Protein AF-A0A7R9W276-F1 (afdb_monomer)

Nearest PDB structures (foldseek):
  8s9s-assembly1_5  TM=6.413E-01  e=1.261E-02  Homo sapiens
  7adp-assembly1_E  TM=6.042E-01  e=7.716E-02  Homo sapiens
  7ktx-assembly1_E  TM=7.350E-01  e=1.168E+00  Saccharomyces cerevisiae BY4743

Mean predicted aligned error: 13.31 Å

Foldseek 3Di:
DDPQDLLNVLQVVLVVLLVVLVVQQVVVLVVCVVVVDHPPPDDSPDGDPVSVVSNVSSVVSNVVSVVVPDDDDDDDPDDPPDDPDDPPVRDCPPPPPPDVVVVVVVVVVVVVD

Structure (mmCIF, N/CA/C/O backbone):
data_AF-A0A7R9W276-F1
#
_entry.id   AF-A0A7R9W276-F1
#
loop_
_atom_site.group_PDB
_atom_site.id
_atom_site.type_symbol
_atom_site.label_atom_id
_atom_site.label_alt_id
_atom_site.label_comp_id
_atom_site.label_asym_id
_atom_site.label_entity_id
_atom_site.label_seq_id
_atom_site.pdbx_PDB_ins_code
_atom_site.Cartn_x
_atom_site.Cartn_y
_atom_site.Cartn_z
_atom_site.occupancy
_atom_site.B_iso_or_equiv
_atom_site.auth_seq_id
_atom_site.auth_comp_id
_atom_site.auth_asym_id
_atom_site.auth_atom_id
_atom_site.pdbx_PDB_model_num
ATOM 1 N N . MET A 1 1 ? 10.462 6.559 20.754 1.00 42.59 1 MET A N 1
ATOM 2 C CA . MET A 1 1 ? 10.690 5.524 19.723 1.00 42.59 1 MET A CA 1
ATOM 3 C C . MET A 1 1 ? 9.385 5.360 18.965 1.00 42.59 1 MET A C 1
ATOM 5 O O . MET A 1 1 ? 8.376 5.119 19.612 1.00 42.59 1 MET A O 1
ATOM 9 N N . ALA A 1 2 ? 9.364 5.603 17.654 1.00 48.66 2 ALA A N 1
ATOM 10 C CA . ALA A 1 2 ? 8.144 5.458 16.863 1.00 48.66 2 ALA A CA 1
ATOM 11 C C . ALA A 1 2 ? 7.815 3.966 16.717 1.00 48.66 2 ALA A C 1
ATOM 13 O O . ALA A 1 2 ? 8.590 3.211 16.137 1.00 48.66 2 ALA A O 1
ATOM 14 N N . THR A 1 3 ? 6.690 3.524 17.271 1.00 61.41 3 THR A N 1
ATOM 15 C CA . THR A 1 3 ? 6.149 2.189 17.010 1.00 61.41 3 THR A CA 1
ATOM 16 C C . THR A 1 3 ? 5.465 2.222 15.651 1.00 61.41 3 THR A C 1
ATOM 18 O O . THR A 1 3 ? 4.343 2.713 15.530 1.00 61.41 3 THR A O 1
ATOM 21 N N . PHE A 1 4 ? 6.157 1.761 14.612 1.00 71.75 4 PHE A N 1
ATOM 22 C CA . PHE A 1 4 ? 5.567 1.639 13.284 1.00 71.75 4 PHE A CA 1
ATOM 23 C C . PHE A 1 4 ? 4.521 0.519 13.293 1.00 71.75 4 PHE A C 1
ATOM 25 O O . PHE A 1 4 ? 4.834 -0.627 13.611 1.00 71.75 4 PHE A O 1
ATOM 32 N N . SER A 1 5 ? 3.270 0.849 12.960 1.00 85.75 5 SER A N 1
ATOM 33 C CA . SER A 1 5 ? 2.244 -0.167 12.725 1.00 85.75 5 SER A CA 1
ATOM 34 C C . SER A 1 5 ? 2.575 -0.941 11.445 1.00 85.75 5 SER A C 1
ATOM 36 O O . SER A 1 5 ? 3.176 -0.396 10.516 1.00 85.75 5 SER A O 1
ATOM 38 N N . LEU A 1 6 ? 2.168 -2.211 11.370 1.00 87.81 6 LEU A N 1
ATOM 39 C CA . LEU A 1 6 ? 2.373 -3.040 10.176 1.00 87.81 6 LEU A CA 1
ATOM 40 C C . LEU A 1 6 ? 1.785 -2.379 8.915 1.00 87.81 6 LEU A C 1
ATOM 42 O O . LEU A 1 6 ? 2.422 -2.387 7.866 1.00 87.81 6 LEU A O 1
ATOM 46 N N . GLN A 1 7 ? 0.622 -1.732 9.046 1.00 91.38 7 GLN A N 1
ATOM 47 C CA . GLN A 1 7 ? 0.007 -0.908 8.001 1.00 91.38 7 GLN A CA 1
ATOM 48 C C . GLN A 1 7 ? 0.967 0.168 7.476 1.00 91.38 7 GLN A C 1
ATOM 50 O O . GLN A 1 7 ? 1.135 0.303 6.261 1.00 91.38 7 GLN A O 1
ATOM 55 N N . SER A 1 8 ? 1.603 0.924 8.375 1.00 91.25 8 SER A N 1
ATOM 56 C CA . SER A 1 8 ? 2.535 1.989 7.999 1.00 91.25 8 SER A CA 1
ATOM 57 C C . SER A 1 8 ? 3.788 1.436 7.330 1.00 91.25 8 SER A C 1
ATOM 59 O O . SER A 1 8 ? 4.276 2.041 6.379 1.00 91.25 8 SER A O 1
ATOM 61 N N . ILE A 1 9 ? 4.284 0.276 7.770 1.00 93.88 9 ILE A N 1
ATOM 62 C CA . ILE A 1 9 ? 5.448 -0.378 7.157 1.00 93.88 9 ILE A CA 1
ATOM 63 C C . ILE A 1 9 ? 5.108 -0.820 5.733 1.00 93.88 9 ILE A C 1
ATOM 65 O O . ILE A 1 9 ? 5.802 -0.430 4.797 1.00 93.88 9 ILE A O 1
ATOM 69 N N . LEU A 1 10 ? 4.016 -1.570 5.556 1.00 94.81 10 LEU A N 1
ATOM 70 C CA . LEU A 1 10 ? 3.585 -2.071 4.247 1.00 94.81 10 LEU A CA 1
ATOM 71 C C . LEU A 1 10 ? 3.319 -0.930 3.262 1.00 94.81 10 LEU A C 1
ATOM 73 O O . LEU A 1 10 ? 3.785 -0.977 2.125 1.00 94.81 10 LEU A O 1
ATOM 77 N N . SER A 1 11 ? 2.641 0.125 3.720 1.00 94.81 11 SER A N 1
ATOM 78 C CA . SER A 1 11 ? 2.353 1.297 2.887 1.00 94.81 11 SER A CA 1
ATOM 79 C C . SER A 1 11 ? 3.627 2.055 2.508 1.00 94.81 11 SER A C 1
ATOM 81 O O . SER A 1 11 ? 3.780 2.454 1.358 1.00 94.81 11 SER A O 1
ATOM 83 N N . THR A 1 12 ? 4.566 2.228 3.446 1.00 95.75 12 THR A N 1
ATOM 84 C CA . THR A 1 12 ? 5.837 2.920 3.171 1.00 95.75 12 THR A CA 1
ATOM 85 C C . THR A 1 12 ? 6.701 2.128 2.195 1.00 95.75 12 THR A C 1
ATOM 87 O O . THR A 1 12 ? 7.203 2.692 1.228 1.00 95.75 12 THR A O 1
ATOM 90 N N . VAL A 1 13 ? 6.849 0.819 2.410 1.00 96.62 13 VAL A N 1
ATOM 91 C CA . VAL A 1 13 ? 7.636 -0.050 1.522 1.00 96.62 13 VAL A CA 1
ATOM 92 C C . VAL A 1 13 ? 7.011 -0.112 0.128 1.00 96.62 13 VAL A C 1
ATOM 94 O O . VAL A 1 13 ? 7.728 0.030 -0.861 1.00 96.62 13 VAL A O 1
ATOM 97 N N . GLY A 1 14 ? 5.685 -0.251 0.036 1.00 97.12 14 GLY A N 1
ATOM 98 C CA . GLY A 1 14 ? 4.974 -0.214 -1.242 1.00 97.12 14 GLY A CA 1
ATOM 99 C C . GLY A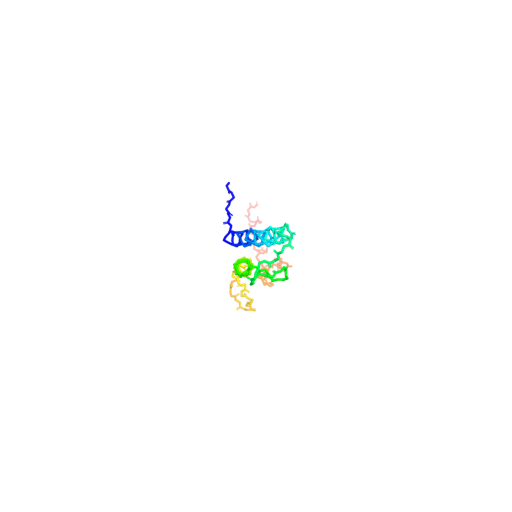 1 14 ? 5.180 1.109 -1.987 1.00 97.12 14 GLY A C 1
ATOM 100 O O . GLY A 1 14 ? 5.505 1.102 -3.172 1.00 97.12 14 GLY A O 1
ATOM 101 N N . ALA A 1 15 ? 5.088 2.246 -1.290 1.00 97.12 15 ALA A N 1
ATOM 102 C CA . ALA A 1 15 ? 5.319 3.563 -1.885 1.00 97.12 15 ALA A CA 1
ATOM 103 C C . ALA A 1 15 ? 6.764 3.741 -2.381 1.00 97.12 15 ALA A C 1
ATOM 105 O O . ALA A 1 15 ? 6.980 4.276 -3.470 1.00 97.12 15 ALA A O 1
ATOM 106 N N . LEU A 1 16 ? 7.752 3.261 -1.616 1.00 98.00 16 LEU A N 1
ATOM 107 C CA . LEU A 1 16 ? 9.158 3.282 -2.026 1.00 98.00 16 LEU A CA 1
ATOM 108 C C . LEU A 1 16 ? 9.399 2.424 -3.276 1.00 98.00 16 LEU A C 1
ATOM 110 O O . LEU A 1 16 ? 10.084 2.884 -4.185 1.00 98.00 16 LEU A O 1
ATOM 114 N N . LEU A 1 17 ? 8.794 1.236 -3.364 1.00 97.19 17 LEU A N 1
ATOM 115 C CA . LEU A 1 17 ? 8.859 0.378 -4.557 1.00 97.19 17 LEU A CA 1
ATOM 116 C C . LEU A 1 17 ? 8.238 1.044 -5.792 1.00 97.19 17 LEU A C 1
ATOM 118 O O . LEU A 1 17 ? 8.800 0.998 -6.886 1.00 97.19 17 LEU A O 1
ATOM 122 N N . VAL A 1 18 ? 7.097 1.719 -5.635 1.00 97.56 18 VAL A N 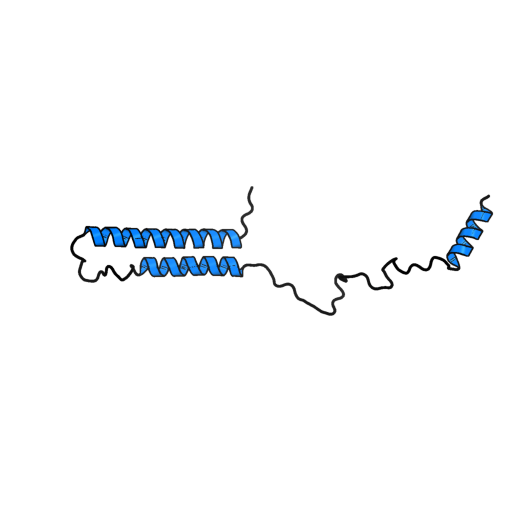1
ATOM 123 C CA . VAL A 1 18 ? 6.466 2.455 -6.744 1.00 97.56 18 VAL A CA 1
ATOM 124 C C . VAL A 1 18 ? 7.340 3.632 -7.198 1.00 97.56 18 VAL A C 1
ATOM 126 O O . VAL A 1 18 ? 7.490 3.872 -8.398 1.00 97.56 18 VAL A O 1
ATOM 129 N N . MET A 1 19 ? 7.977 4.351 -6.270 1.00 97.88 19 MET A N 1
ATOM 130 C CA . MET A 1 19 ? 8.932 5.401 -6.640 1.00 97.88 19 MET A CA 1
ATOM 131 C C . MET A 1 19 ? 10.170 4.831 -7.336 1.00 97.88 19 MET A C 1
ATOM 133 O O . MET A 1 19 ? 10.604 5.381 -8.350 1.00 97.88 19 MET A O 1
ATOM 137 N N . HIS A 1 20 ? 10.706 3.719 -6.8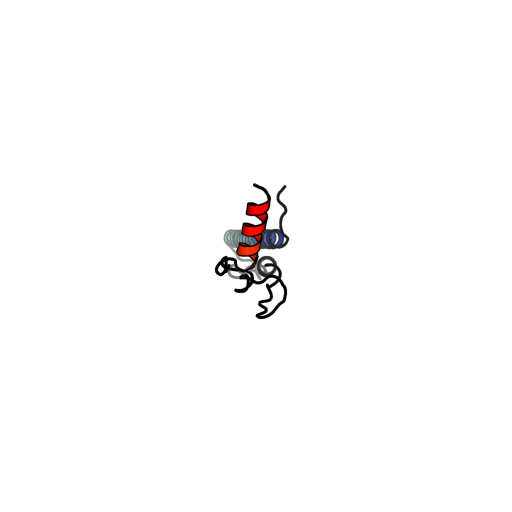34 1.00 97.38 20 HIS A N 1
ATOM 138 C CA . HIS A 1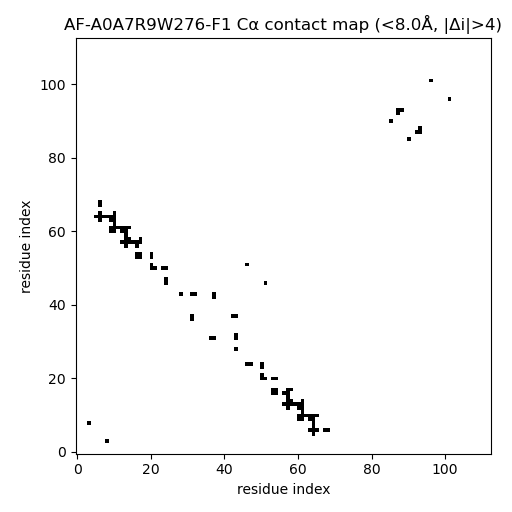 20 ? 11.861 3.051 -7.424 1.00 97.38 20 HIS A CA 1
ATOM 139 C C . HIS A 1 20 ? 11.569 2.578 -8.852 1.00 97.38 20 HIS A C 1
ATOM 141 O O . HIS A 1 20 ? 12.295 2.936 -9.776 1.00 97.38 20 HIS A O 1
ATOM 147 N N . SER A 1 21 ? 10.450 1.892 -9.069 1.00 96.81 21 SER A N 1
ATOM 148 C CA . SER A 1 21 ? 10.034 1.449 -10.406 1.00 96.81 21 SER A CA 1
ATOM 149 C C . SER A 1 21 ? 9.800 2.615 -11.375 1.00 96.81 21 SER A C 1
ATOM 151 O O . SER A 1 21 ? 10.181 2.540 -12.546 1.00 96.81 21 SER A O 1
ATOM 153 N N . THR A 1 22 ? 9.260 3.740 -10.892 1.00 95.88 22 THR A N 1
ATOM 154 C CA . THR A 1 22 ? 9.120 4.968 -11.694 1.00 95.88 22 THR A CA 1
ATOM 155 C C . THR A 1 22 ? 10.485 5.508 -12.121 1.00 95.88 22 THR A C 1
ATOM 157 O O . THR A 1 22 ? 10.687 5.819 -13.299 1.00 95.88 22 THR A O 1
ATOM 160 N N . TYR A 1 23 ? 11.439 5.580 -11.190 1.00 96.75 23 TYR A N 1
ATOM 161 C CA . TYR A 1 23 ? 12.808 5.992 -11.489 1.00 96.75 23 TYR A CA 1
ATOM 162 C C . TYR A 1 23 ? 13.476 5.042 -12.491 1.00 96.75 23 TYR A C 1
ATOM 164 O O . TYR A 1 23 ? 13.993 5.505 -13.508 1.00 96.75 23 TYR A O 1
ATOM 172 N N . SER A 1 24 ? 13.393 3.728 -12.273 1.00 95.50 24 SER A N 1
ATOM 173 C CA . SER A 1 24 ? 13.940 2.702 -13.170 1.00 95.50 24 SER A CA 1
ATOM 174 C C . SER A 1 24 ? 13.358 2.803 -14.580 1.00 95.50 24 SER A C 1
ATOM 176 O O . SER A 1 24 ? 14.096 2.729 -15.565 1.00 95.50 24 SER A O 1
ATOM 178 N N . CYS A 1 25 ? 12.051 3.056 -14.702 1.00 93.44 25 CYS A N 1
ATOM 179 C CA . CYS A 1 25 ? 11.395 3.253 -15.993 1.00 93.44 25 CYS A CA 1
ATOM 180 C C . CYS A 1 25 ? 11.915 4.498 -16.726 1.00 93.44 25 CYS A C 1
ATOM 182 O O . CYS A 1 25 ? 12.169 4.452 -17.934 1.00 93.44 25 CYS A O 1
ATOM 184 N N . LEU A 1 26 ? 12.070 5.617 -16.011 1.00 93.81 26 LEU A N 1
ATOM 185 C CA . LEU A 1 26 ? 12.598 6.859 -16.578 1.00 93.81 26 LEU A CA 1
ATOM 186 C C . LEU A 1 26 ? 14.072 6.715 -16.964 1.00 93.81 26 LEU A C 1
ATOM 188 O O . LEU A 1 26 ? 14.465 7.161 -18.042 1.00 93.81 26 LEU A O 1
ATOM 192 N N . HIS A 1 27 ? 14.867 6.048 -16.128 1.00 94.06 27 HIS A N 1
ATOM 193 C CA . HIS A 1 27 ? 16.275 5.789 -16.391 1.00 94.06 27 HIS A CA 1
ATOM 194 C C . HIS A 1 27 ? 16.460 4.898 -17.625 1.00 94.06 27 HIS A C 1
ATOM 196 O O . HIS A 1 27 ? 17.175 5.281 -18.552 1.00 94.06 27 HIS A O 1
ATOM 202 N N . TYR A 1 28 ? 15.729 3.784 -17.710 1.00 91.25 28 TYR A N 1
ATOM 203 C CA . TYR A 1 28 ? 15.716 2.920 -18.891 1.00 91.25 28 TYR A CA 1
ATOM 204 C C . TYR A 1 28 ? 15.347 3.694 -20.164 1.00 91.25 28 TYR A C 1
ATOM 206 O O . TYR A 1 28 ? 16.043 3.610 -21.178 1.00 91.25 28 TYR A O 1
ATOM 214 N N . ARG A 1 29 ? 14.296 4.522 -20.102 1.00 90.50 29 ARG A N 1
ATOM 215 C CA . ARG A 1 29 ? 13.895 5.364 -21.234 1.00 90.50 29 ARG A CA 1
ATOM 216 C C . ARG A 1 29 ? 14.983 6.371 -21.617 1.00 90.50 29 ARG A C 1
ATOM 218 O O . ARG A 1 29 ? 15.202 6.585 -22.805 1.00 90.50 29 ARG A O 1
ATOM 225 N N . SER A 1 30 ? 15.665 6.974 -20.643 1.00 91.25 30 SER A N 1
ATOM 226 C CA . SER A 1 30 ? 16.753 7.927 -20.901 1.00 91.25 30 SER A CA 1
ATOM 227 C C . SER A 1 30 ? 17.932 7.280 -21.636 1.00 91.25 30 SER A C 1
ATOM 229 O O . SER A 1 30 ? 18.468 7.878 -22.569 1.00 91.25 30 SER A O 1
ATOM 231 N N . ILE A 1 31 ? 18.274 6.033 -21.290 1.00 90.62 31 ILE A N 1
ATOM 232 C CA . ILE A 1 31 ? 19.319 5.256 -21.969 1.00 90.62 31 ILE A CA 1
ATOM 233 C C . ILE A 1 31 ? 18.901 4.954 -23.409 1.00 90.62 31 ILE A C 1
ATOM 235 O O . ILE A 1 31 ? 19.674 5.214 -24.327 1.00 90.62 31 ILE A O 1
ATOM 239 N N . LEU A 1 32 ? 17.669 4.476 -23.627 1.00 89.19 32 LEU A N 1
ATOM 240 C CA . LEU A 1 32 ? 17.168 4.183 -24.975 1.00 89.19 32 LEU A CA 1
ATOM 241 C C . LEU A 1 32 ? 17.135 5.418 -25.881 1.00 89.19 32 LEU A C 1
ATOM 243 O O . LEU A 1 32 ? 17.456 5.316 -27.060 1.00 89.19 32 LEU A O 1
ATOM 247 N N . LEU A 1 33 ? 16.751 6.578 -25.343 1.00 87.62 33 LEU A N 1
ATOM 248 C CA . LEU A 1 33 ? 16.758 7.833 -26.099 1.00 87.62 33 LEU A CA 1
ATOM 249 C C . LEU A 1 33 ? 18.181 8.298 -26.431 1.00 87.62 33 LEU A C 1
ATOM 251 O O . LEU A 1 33 ? 18.396 8.897 -27.480 1.00 87.62 33 LEU A O 1
ATOM 255 N N . SER A 1 34 ? 19.145 8.012 -25.554 1.00 88.00 34 SER A N 1
ATOM 256 C CA . SER A 1 34 ? 20.552 8.384 -25.747 1.00 88.00 34 SER A CA 1
ATOM 257 C C . SER A 1 34 ? 21.294 7.444 -26.707 1.00 88.00 34 SER A C 1
ATOM 259 O O . SER A 1 34 ? 22.305 7.836 -27.280 1.00 88.00 34 SER A O 1
ATOM 261 N N . ALA A 1 35 ? 20.806 6.214 -26.893 1.00 85.62 35 ALA A N 1
ATOM 262 C CA . ALA A 1 35 ? 21.449 5.191 -27.718 1.00 85.62 35 ALA A CA 1
ATOM 263 C C . ALA A 1 35 ? 21.340 5.438 -29.238 1.00 85.62 35 ALA A C 1
ATOM 265 O O . ALA A 1 35 ? 22.059 4.799 -30.002 1.00 85.62 35 ALA A O 1
ATOM 266 N N . GLY A 1 36 ? 20.485 6.364 -29.690 1.00 74.25 36 GLY A N 1
ATOM 267 C CA . GLY A 1 36 ? 20.313 6.726 -31.106 1.00 74.25 36 GLY A CA 1
ATOM 268 C C . GLY A 1 36 ? 19.539 5.686 -31.926 1.00 74.25 36 GLY A C 1
ATOM 269 O O . GLY A 1 36 ? 18.534 6.037 -32.539 1.00 74.25 36 GLY A O 1
ATOM 270 N N . ASP A 1 37 ? 19.947 4.417 -31.861 1.00 76.88 37 ASP A N 1
ATOM 271 C CA . ASP A 1 37 ? 19.243 3.264 -32.427 1.00 76.88 37 ASP A CA 1
ATOM 272 C C . ASP A 1 37 ? 18.687 2.368 -31.316 1.00 76.88 37 ASP A C 1
ATOM 274 O O . ASP A 1 37 ? 19.369 2.027 -30.346 1.00 76.88 37 ASP A O 1
ATOM 278 N N . VAL A 1 38 ? 17.423 1.962 -31.460 1.00 77.06 38 VAL A N 1
ATOM 279 C CA . VAL A 1 38 ? 16.776 1.049 -30.512 1.00 77.06 38 VAL A CA 1
ATOM 280 C C . VAL A 1 38 ? 17.217 -0.382 -30.841 1.00 77.06 38 VAL A C 1
ATOM 282 O O . VAL A 1 38 ? 16.965 -0.841 -31.958 1.00 77.06 38 VAL A O 1
ATOM 285 N N . PRO A 1 39 ? 17.848 -1.116 -29.904 1.00 75.50 39 PRO A N 1
ATOM 286 C CA . PRO A 1 39 ? 18.302 -2.470 -30.182 1.00 75.50 39 PRO A CA 1
ATOM 287 C C . PRO A 1 39 ? 17.124 -3.399 -30.531 1.00 75.50 39 PRO A C 1
ATOM 289 O O . PRO A 1 39 ? 16.023 -3.235 -29.991 1.00 75.50 39 PRO A O 1
ATOM 292 N N . PRO A 1 40 ? 17.333 -4.401 -31.407 1.00 71.62 40 PRO A N 1
ATOM 293 C CA . PRO A 1 40 ? 16.278 -5.322 -31.816 1.00 71.62 40 PRO A CA 1
ATOM 294 C C . PRO A 1 40 ? 15.692 -6.045 -30.597 1.00 71.62 40 PRO A C 1
ATOM 296 O O . PRO A 1 40 ? 16.415 -6.652 -29.811 1.00 71.62 40 PRO A O 1
ATOM 299 N N . GLY A 1 41 ? 14.370 -5.957 -30.434 1.00 74.25 41 GLY A N 1
ATOM 300 C CA . GLY A 1 41 ? 13.639 -6.531 -29.296 1.00 74.25 41 GLY A CA 1
ATOM 301 C C . GLY A 1 41 ? 13.326 -5.546 -28.164 1.00 74.25 41 GLY A C 1
ATOM 302 O O . GLY A 1 41 ? 12.472 -5.847 -27.331 1.00 74.25 41 GLY A O 1
ATOM 303 N N . PHE A 1 42 ? 13.925 -4.353 -28.163 1.00 76.75 42 PHE A N 1
ATOM 304 C CA . PHE A 1 42 ? 13.589 -3.286 -27.222 1.00 76.75 42 PHE A CA 1
ATOM 305 C C . PHE A 1 42 ? 12.632 -2.281 -27.868 1.00 76.75 42 PHE A C 1
ATOM 307 O O . PHE A 1 42 ? 12.617 -2.080 -29.080 1.00 76.75 42 PHE A O 1
ATOM 314 N N . SER A 1 43 ? 11.777 -1.660 -27.057 1.00 77.50 43 SER A N 1
ATOM 315 C CA . SER A 1 43 ? 10.809 -0.666 -27.521 1.00 77.50 43 SER A CA 1
ATOM 316 C C .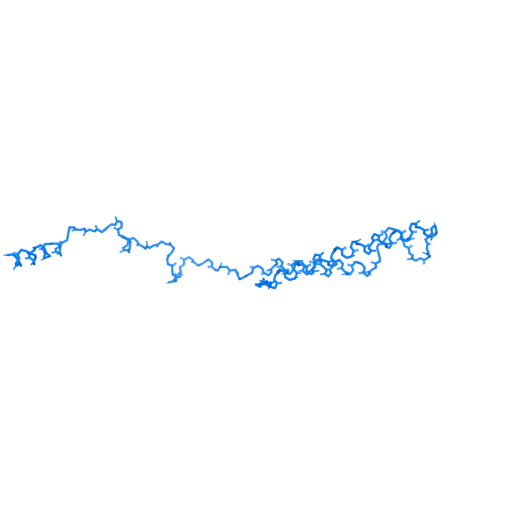 SER A 1 43 ? 10.810 0.520 -26.572 1.00 77.50 43 SER A C 1
ATOM 318 O O . SER A 1 43 ? 10.740 0.351 -25.359 1.00 77.50 43 SER A O 1
ATOM 320 N N . THR A 1 44 ? 10.841 1.728 -27.130 1.00 76.62 44 THR A N 1
ATOM 321 C CA . THR A 1 44 ? 10.731 2.985 -26.374 1.00 76.62 44 THR A CA 1
ATOM 322 C C . THR A 1 44 ? 9.346 3.181 -25.757 1.00 76.62 44 THR A C 1
ATOM 324 O O . THR A 1 44 ? 9.194 3.954 -24.813 1.00 76.62 44 THR A O 1
ATOM 327 N N . THR A 1 45 ? 8.334 2.484 -26.277 1.00 80.69 45 THR A N 1
ATOM 328 C CA . THR A 1 45 ? 6.942 2.564 -25.817 1.00 80.69 45 THR A CA 1
ATOM 329 C C . THR A 1 45 ? 6.622 1.531 -24.737 1.00 80.69 45 THR A C 1
ATOM 331 O O . THR A 1 45 ? 5.670 1.722 -23.985 1.00 80.69 45 THR A O 1
ATOM 334 N N . LYS A 1 46 ? 7.389 0.436 -24.645 1.00 86.38 46 LYS A N 1
ATOM 335 C CA . LYS A 1 46 ? 7.123 -0.653 -23.697 1.00 86.38 46 LYS A CA 1
ATOM 336 C C . LYS A 1 46 ? 8.133 -0.623 -22.546 1.00 86.38 46 LYS A C 1
ATOM 338 O O . LYS A 1 46 ? 9.334 -0.697 -22.812 1.00 86.38 46 LYS A O 1
ATOM 343 N N . PRO A 1 47 ? 7.681 -0.539 -21.282 1.00 88.88 47 PRO A N 1
ATOM 344 C CA . PRO A 1 47 ? 8.583 -0.652 -20.146 1.00 88.88 47 PRO A CA 1
ATOM 345 C C . PRO A 1 47 ? 9.154 -2.080 -20.043 1.00 88.88 47 PRO A C 1
ATOM 347 O O . PRO A 1 47 ? 8.518 -3.028 -20.518 1.00 88.88 47 PRO A O 1
ATOM 350 N N . PRO A 1 48 ? 10.327 -2.257 -19.410 1.00 91.00 48 PRO A N 1
ATOM 351 C CA . PRO A 1 48 ? 10.862 -3.577 -19.093 1.00 91.00 48 PRO A CA 1
ATOM 352 C C . PRO A 1 48 ? 9.872 -4.378 -18.241 1.00 91.00 48 PRO A C 1
ATOM 354 O O . PRO A 1 48 ? 9.207 -3.818 -17.368 1.00 91.00 48 PRO A O 1
ATOM 357 N N . SER A 1 49 ? 9.796 -5.694 -18.454 1.00 91.75 49 SER A N 1
ATOM 358 C CA . SER A 1 49 ? 8.889 -6.570 -17.696 1.00 91.75 49 SER A CA 1
ATOM 359 C C . SER A 1 49 ? 9.157 -6.543 -16.191 1.00 91.75 49 SER A C 1
ATOM 361 O O . SER A 1 49 ? 8.222 -6.650 -15.406 1.00 91.75 49 SER A O 1
ATOM 363 N N . ASP A 1 50 ? 10.415 -6.355 -15.796 1.00 94.12 50 ASP A N 1
ATOM 364 C CA . ASP A 1 50 ? 10.829 -6.252 -14.396 1.00 94.12 50 ASP A CA 1
ATOM 365 C C . ASP A 1 50 ? 10.169 -5.059 -13.685 1.00 94.12 50 ASP A C 1
ATOM 367 O O . ASP A 1 50 ? 9.525 -5.221 -12.654 1.00 94.12 50 ASP A O 1
ATOM 371 N N . VAL A 1 51 ? 10.183 -3.881 -14.322 1.00 95.62 51 VAL A N 1
ATOM 372 C CA . VAL A 1 51 ? 9.514 -2.669 -13.817 1.00 95.62 51 VAL A CA 1
ATOM 373 C C . VAL A 1 51 ? 8.008 -2.894 -13.664 1.00 95.62 51 VAL A C 1
ATOM 375 O O . VAL A 1 51 ? 7.408 -2.438 -12.694 1.00 95.62 51 VAL A O 1
ATOM 378 N N . VAL A 1 52 ? 7.381 -3.612 -14.601 1.00 95.88 52 VAL A N 1
ATOM 379 C CA . VAL A 1 52 ? 5.945 -3.929 -14.521 1.00 95.88 52 VAL A CA 1
ATOM 380 C C . VAL A 1 52 ? 5.647 -4.802 -13.300 1.00 95.88 52 VAL A C 1
ATOM 382 O O . VAL A 1 52 ? 4.691 -4.529 -12.574 1.00 95.88 52 VAL A O 1
ATOM 385 N N . ILE A 1 53 ? 6.468 -5.824 -13.048 1.00 96.88 53 ILE A N 1
ATOM 386 C CA . ILE A 1 53 ? 6.333 -6.693 -11.871 1.00 96.88 53 ILE A CA 1
ATOM 387 C C . ILE A 1 53 ? 6.546 -5.880 -10.590 1.00 96.88 53 ILE A C 1
ATOM 389 O O . ILE A 1 53 ? 5.756 -5.995 -9.654 1.00 96.88 53 ILE A O 1
ATOM 393 N N . GLU A 1 54 ? 7.556 -5.013 -10.563 1.00 96.44 54 GLU A N 1
ATOM 394 C CA . GLU A 1 54 ? 7.870 -4.168 -9.412 1.00 96.44 54 GLU A CA 1
ATOM 395 C C . GLU A 1 54 ? 6.719 -3.213 -9.054 1.00 96.44 54 GLU A C 1
ATOM 397 O O . GLU A 1 54 ? 6.336 -3.116 -7.886 1.00 96.44 54 GLU A O 1
ATOM 402 N N . VAL A 1 55 ? 6.098 -2.573 -10.054 1.00 97.31 55 VAL A N 1
ATOM 403 C CA . VAL A 1 55 ? 4.903 -1.730 -9.859 1.00 97.31 55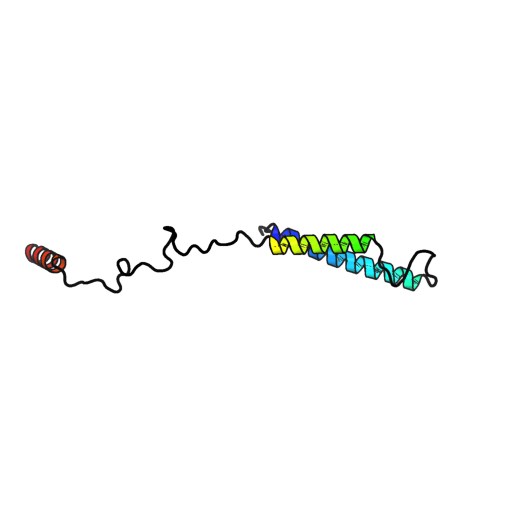 VAL A CA 1
ATOM 404 C C . VAL A 1 55 ? 3.742 -2.544 -9.293 1.00 97.31 55 VAL A C 1
ATOM 406 O O . VAL A 1 55 ? 3.073 -2.081 -8.369 1.00 97.31 55 VAL A O 1
ATOM 409 N N . LEU A 1 56 ? 3.491 -3.749 -9.815 1.00 97.88 56 LEU A N 1
ATOM 410 C CA . LEU A 1 56 ? 2.405 -4.610 -9.334 1.00 97.88 56 LEU A CA 1
ATOM 411 C C . LEU A 1 56 ? 2.621 -5.034 -7.878 1.00 97.88 56 LEU A C 1
ATOM 413 O O . LEU A 1 56 ? 1.683 -4.985 -7.080 1.00 97.88 56 LEU A O 1
ATOM 417 N N . VAL A 1 57 ? 3.853 -5.399 -7.517 1.00 97.94 57 VAL A N 1
ATOM 418 C CA . VAL A 1 57 ? 4.221 -5.738 -6.136 1.00 97.94 57 VAL A CA 1
ATOM 419 C C . VAL A 1 57 ? 4.084 -4.515 -5.227 1.00 97.94 57 VAL A C 1
ATOM 421 O O . VAL A 1 57 ? 3.456 -4.609 -4.171 1.00 97.94 57 VAL A O 1
ATOM 424 N N . GLY A 1 58 ? 4.596 -3.353 -5.643 1.00 97.62 58 GLY A N 1
ATOM 425 C CA . GLY A 1 58 ? 4.470 -2.102 -4.892 1.00 97.62 58 GLY A CA 1
ATOM 426 C C . GLY A 1 58 ? 3.010 -1.693 -4.668 1.00 97.62 58 GLY A C 1
ATOM 427 O O . GLY A 1 58 ? 2.618 -1.367 -3.546 1.00 97.62 58 GLY A O 1
ATOM 428 N N . PHE A 1 59 ? 2.176 -1.792 -5.707 1.00 97.44 59 PHE A N 1
ATOM 429 C CA . PHE A 1 59 ? 0.737 -1.546 -5.621 1.00 97.44 59 PHE A CA 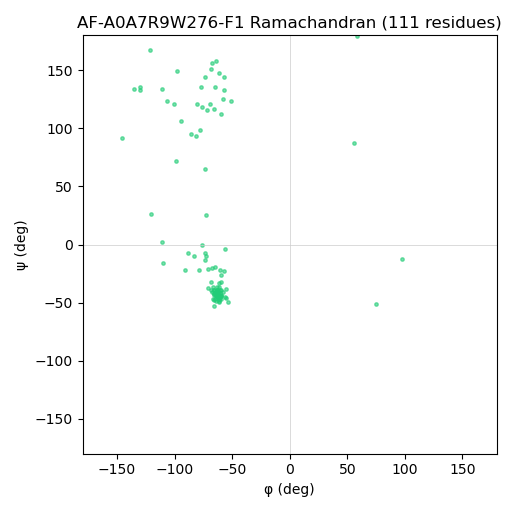1
ATOM 430 C C . PHE A 1 59 ? 0.045 -2.517 -4.659 1.00 97.44 59 PHE A C 1
ATOM 432 O O . PHE A 1 59 ? -0.724 -2.079 -3.802 1.00 97.44 59 PHE A O 1
ATOM 439 N N . ALA A 1 60 ? 0.333 -3.817 -4.760 1.00 97.94 60 ALA A N 1
ATOM 440 C CA . ALA A 1 60 ? -0.251 -4.824 -3.880 1.00 97.94 60 ALA A CA 1
ATOM 441 C C . ALA A 1 60 ? 0.106 -4.565 -2.409 1.00 97.94 60 ALA A C 1
ATOM 443 O O . ALA A 1 60 ? -0.769 -4.639 -1.548 1.00 97.94 60 ALA A O 1
ATOM 444 N N . LEU A 1 61 ? 1.355 -4.191 -2.113 1.00 96.75 61 LEU A N 1
ATOM 445 C CA . LEU A 1 61 ? 1.781 -3.835 -0.756 1.00 96.75 61 LEU A CA 1
ATOM 446 C C . LEU A 1 61 ? 1.040 -2.607 -0.218 1.00 96.75 61 LEU A C 1
ATOM 448 O O . LEU A 1 61 ? 0.561 -2.637 0.917 1.00 96.75 61 LEU A O 1
ATOM 452 N N . CYS A 1 62 ? 0.888 -1.560 -1.034 1.00 96.44 62 CYS A N 1
ATOM 453 C CA . CYS A 1 62 ? 0.086 -0.391 -0.675 1.00 96.44 62 CYS A CA 1
ATOM 454 C C . CYS A 1 62 ? -1.372 -0.776 -0.400 1.00 96.44 62 CYS A C 1
ATOM 456 O O . CYS A 1 62 ? -1.930 -0.374 0.620 1.00 96.44 62 CYS A O 1
ATOM 458 N N . LEU A 1 63 ? -1.976 -1.586 -1.272 1.00 95.88 63 LEU A N 1
ATOM 459 C CA . LEU A 1 63 ? -3.359 -2.032 -1.128 1.00 95.88 63 LEU A CA 1
ATOM 460 C C . LEU A 1 63 ? -3.555 -2.847 0.156 1.00 95.88 63 LEU A C 1
ATOM 462 O O . LEU A 1 63 ? -4.473 -2.564 0.921 1.00 95.88 63 LEU A O 1
ATOM 466 N N . ILE A 1 64 ? -2.674 -3.812 0.430 1.00 95.38 64 ILE A N 1
ATOM 467 C CA . ILE A 1 64 ? -2.718 -4.622 1.656 1.00 95.38 64 ILE A CA 1
ATOM 468 C C . ILE A 1 64 ? -2.525 -3.733 2.887 1.00 95.38 64 ILE A C 1
ATOM 470 O O . ILE A 1 64 ? -3.254 -3.882 3.865 1.00 95.38 64 ILE A O 1
ATOM 474 N N . GLY A 1 65 ? -1.590 -2.780 2.832 1.00 93.12 65 GLY A N 1
ATOM 475 C CA . GLY A 1 65 ? -1.384 -1.801 3.897 1.00 93.12 65 GLY A CA 1
ATOM 476 C C . GLY A 1 65 ? -2.661 -1.020 4.216 1.00 93.12 65 GLY A C 1
ATOM 477 O O . GLY A 1 65 ? -3.025 -0.902 5.383 1.00 93.12 65 GLY A O 1
ATOM 478 N N . GLN A 1 66 ? -3.384 -0.551 3.197 1.00 91.81 66 GLN A N 1
ATOM 479 C CA . GLN A 1 66 ? -4.656 0.158 3.384 1.00 91.81 66 GLN A CA 1
ATOM 480 C C . GLN A 1 66 ? -5.794 -0.759 3.852 1.00 91.81 66 GLN A C 1
ATOM 482 O O . GLN A 1 66 ? -6.597 -0.356 4.689 1.00 91.81 66 GLN A O 1
ATOM 487 N N . LEU A 1 67 ? -5.861 -1.998 3.363 1.00 90.75 67 LEU A N 1
ATOM 488 C CA . LEU A 1 67 ? -6.873 -2.971 3.790 1.00 90.75 67 LEU A CA 1
ATOM 489 C C . LEU A 1 67 ? -6.645 -3.483 5.217 1.00 90.75 67 LEU A C 1
ATOM 491 O O . LEU A 1 67 ? -7.595 -3.913 5.865 1.00 90.75 67 LEU A O 1
ATOM 495 N N . ALA A 1 68 ? -5.427 -3.378 5.747 1.00 87.31 68 ALA A N 1
ATOM 496 C CA . ALA A 1 68 ? -5.099 -3.704 7.134 1.00 87.31 68 ALA A CA 1
ATOM 497 C C . ALA A 1 68 ? -5.637 -2.675 8.159 1.00 87.31 68 ALA A C 1
ATOM 499 O O . ALA A 1 68 ? -5.090 -2.552 9.258 1.00 87.31 68 ALA A O 1
ATOM 500 N N . CYS A 1 69 ? -6.712 -1.949 7.828 1.00 77.88 69 CYS A N 1
ATOM 501 C CA . CYS A 1 69 ? -7.401 -0.995 8.698 1.00 77.88 69 CYS A CA 1
ATOM 502 C C . CYS A 1 69 ? -8.233 -1.705 9.780 1.00 77.88 69 CYS A C 1
ATOM 504 O O . CYS A 1 69 ? -9.451 -1.583 9.819 1.00 77.88 69 CYS A O 1
ATOM 506 N N . GLY A 1 70 ? -7.559 -2.419 10.683 1.00 79.44 70 GLY A N 1
ATOM 507 C CA . GLY A 1 70 ? -8.137 -2.944 11.920 1.00 79.44 70 GLY A CA 1
ATOM 508 C C . GLY A 1 70 ? -9.346 -3.884 11.756 1.00 79.44 70 GLY A C 1
ATOM 509 O O . GLY A 1 70 ? -9.774 -4.213 10.652 1.00 79.44 70 GLY A O 1
ATOM 510 N N . PRO A 1 71 ? -9.891 -4.384 12.874 1.00 84.12 71 PRO A N 1
ATOM 511 C CA . PRO A 1 71 ? -11.112 -5.175 12.845 1.00 84.12 71 PRO A CA 1
ATOM 512 C C . PRO A 1 71 ? -12.331 -4.283 12.581 1.00 84.12 71 PRO A C 1
ATOM 514 O O . PRO A 1 71 ? -12.433 -3.172 13.105 1.00 84.12 71 PRO A O 1
ATOM 517 N N . PHE A 1 72 ? -13.301 -4.807 11.833 1.00 84.44 72 PHE A N 1
ATOM 518 C CA . PHE A 1 72 ? -14.613 -4.178 11.726 1.00 84.44 72 PHE A CA 1
ATOM 519 C C . PHE A 1 72 ? -15.324 -4.200 13.086 1.00 84.44 72 PHE A C 1
ATOM 521 O O . PHE A 1 72 ? -15.335 -5.214 13.784 1.00 84.44 72 PHE A O 1
ATOM 528 N N . LEU A 1 73 ? -15.935 -3.076 13.459 1.00 81.31 73 LEU A N 1
ATOM 529 C CA . LEU A 1 73 ? -16.794 -2.993 14.638 1.00 81.31 73 LEU A CA 1
ATOM 530 C C . LEU A 1 73 ? -18.149 -3.632 14.320 1.00 81.31 73 LEU A C 1
ATOM 532 O O . LEU A 1 73 ? -18.875 -3.161 13.446 1.00 81.31 73 LEU A O 1
ATOM 536 N N . GLU A 1 74 ? -18.504 -4.692 15.046 1.00 81.81 74 GLU A N 1
ATOM 537 C CA . GLU A 1 74 ? -19.838 -5.286 14.951 1.00 81.81 74 GLU A CA 1
ATOM 538 C C . GLU A 1 74 ? -20.897 -4.304 15.475 1.00 81.81 74 GLU A C 1
ATOM 540 O O . GLU A 1 74 ? -20.929 -3.973 16.663 1.00 81.81 74 GLU A O 1
ATOM 545 N N . VAL A 1 75 ? -21.815 -3.870 14.608 1.00 75.88 75 VAL A N 1
ATOM 546 C CA . VAL A 1 75 ? -22.999 -3.105 15.021 1.00 75.88 75 VAL A CA 1
ATOM 547 C C . VAL A 1 75 ? -24.092 -4.089 15.423 1.00 75.88 75 VAL A C 1
ATOM 549 O O . VAL A 1 75 ? -24.840 -4.595 14.588 1.00 75.88 75 VAL A O 1
ATOM 552 N N . ARG A 1 76 ? -24.193 -4.3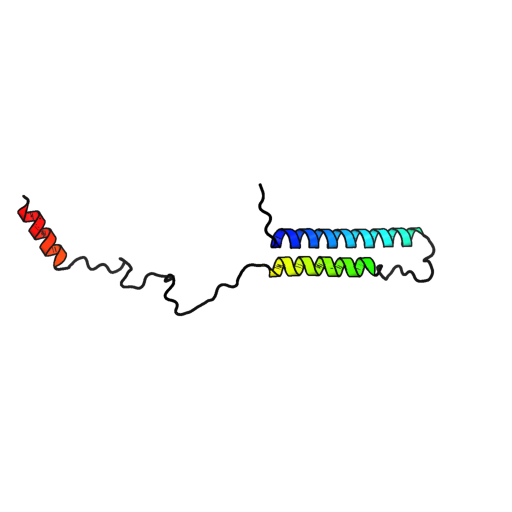82 16.720 1.00 72.62 76 ARG A N 1
ATOM 553 C CA . ARG A 1 76 ? -25.295 -5.178 17.275 1.00 72.62 76 ARG A CA 1
ATOM 554 C C . ARG A 1 76 ? -26.335 -4.267 17.919 1.00 72.62 76 ARG A C 1
ATOM 556 O O . ARG A 1 76 ? -26.039 -3.589 18.897 1.00 72.62 76 ARG A O 1
ATOM 563 N N . ALA A 1 77 ? -27.574 -4.330 17.433 1.00 67.25 77 ALA A N 1
ATOM 564 C CA . ALA A 1 77 ? -28.706 -3.576 17.983 1.00 67.25 77 ALA A CA 1
ATOM 565 C C . ALA A 1 77 ? -29.083 -3.978 19.426 1.00 67.25 77 ALA A C 1
ATOM 567 O O . ALA A 1 77 ? -29.749 -3.224 20.126 1.00 67.25 77 ALA A O 1
ATOM 568 N N . SER A 1 78 ? -28.665 -5.161 19.886 1.00 62.75 78 SER A N 1
ATOM 569 C CA . SER A 1 78 ? -28.954 -5.658 21.231 1.00 62.75 78 SER A CA 1
ATOM 570 C C . SER A 1 78 ? -27.774 -6.478 21.742 1.00 62.75 78 SER A C 1
ATOM 572 O O . SER A 1 78 ? -27.665 -7.676 21.487 1.00 62.75 78 SER A O 1
ATOM 574 N N . THR A 1 79 ? -26.841 -5.830 22.437 1.00 55.97 79 THR A N 1
ATOM 575 C CA . THR A 1 79 ? -25.818 -6.544 23.211 1.00 55.97 79 THR A CA 1
ATOM 576 C C . THR A 1 79 ? -25.777 -5.962 24.611 1.00 55.97 79 THR A C 1
ATOM 578 O O . THR A 1 79 ? -25.737 -4.750 24.779 1.00 55.97 79 THR A O 1
ATOM 581 N N . ARG A 1 80 ? -25.713 -6.834 25.623 1.00 60.50 80 ARG A N 1
ATOM 582 C CA . ARG A 1 80 ? -25.504 -6.502 27.049 1.00 60.50 80 ARG A CA 1
ATOM 583 C C . ARG A 1 80 ? -24.223 -5.692 27.344 1.00 60.50 80 ARG A C 1
ATOM 585 O O . ARG A 1 80 ? -23.971 -5.357 28.498 1.00 60.50 80 ARG A O 1
ATOM 592 N N . GLY A 1 81 ? -23.385 -5.430 26.340 1.00 59.31 81 GLY A N 1
ATOM 593 C CA . GLY A 1 81 ? -22.111 -4.735 26.465 1.00 59.31 81 GLY A CA 1
ATOM 594 C C . GLY A 1 81 ? -22.258 -3.247 26.173 1.00 59.31 81 GLY A C 1
ATOM 595 O O . GLY A 1 81 ? -22.368 -2.867 25.016 1.00 59.31 81 GLY A O 1
ATOM 596 N N . ARG A 1 82 ? -22.206 -2.440 27.240 1.00 60.84 82 ARG A N 1
ATOM 597 C CA . ARG A 1 82 ? -22.085 -0.972 27.245 1.00 60.84 82 ARG A CA 1
ATOM 598 C C . ARG A 1 82 ? -23.173 -0.249 26.438 1.00 60.84 82 ARG A C 1
ATOM 600 O O . ARG A 1 82 ? -22.992 0.109 25.282 1.00 60.84 82 ARG A O 1
ATOM 607 N N . GLU A 1 83 ? -24.292 0.016 27.105 1.00 61.69 83 GLU A N 1
ATOM 608 C CA . GLU A 1 83 ? -25.328 0.930 26.619 1.00 61.69 83 GLU A CA 1
ATOM 609 C C . GLU A 1 83 ? -24.718 2.285 26.212 1.00 61.69 83 GLU A C 1
ATOM 611 O O . GLU A 1 83 ? -24.049 2.936 27.017 1.00 61.69 83 GLU A O 1
ATOM 616 N N . VAL A 1 84 ? -24.940 2.696 24.955 1.00 68.06 84 VAL A N 1
ATOM 617 C CA . VAL A 1 84 ? -24.480 3.986 24.393 1.00 68.06 84 VAL A CA 1
ATOM 618 C C . VAL A 1 84 ? -25.090 5.166 25.152 1.00 68.06 84 VAL A C 1
ATOM 620 O O . VAL A 1 84 ? -24.442 6.192 25.342 1.00 68.06 84 VAL A O 1
ATOM 623 N N . ALA A 1 85 ? -26.317 4.992 25.634 1.00 67.62 85 ALA A N 1
ATOM 624 C CA . ALA A 1 85 ? -26.995 5.907 26.531 1.00 67.62 85 ALA A CA 1
ATOM 625 C C . ALA A 1 85 ? -27.535 5.104 27.711 1.00 67.62 85 ALA A C 1
ATOM 627 O O . ALA A 1 85 ? -28.148 4.056 27.514 1.00 67.62 85 ALA A O 1
ATOM 628 N N . ALA A 1 86 ? -27.302 5.592 28.930 1.00 68.38 86 ALA A N 1
ATOM 629 C CA . ALA A 1 86 ? -27.887 4.978 30.109 1.00 68.38 86 ALA A CA 1
ATOM 630 C C . ALA A 1 86 ? -29.422 4.954 29.947 1.00 68.38 86 ALA A C 1
ATOM 632 O O . ALA A 1 86 ? -30.006 5.964 29.549 1.00 68.38 86 ALA A O 1
ATOM 633 N N . PRO A 1 87 ? -30.085 3.823 30.218 1.00 70.38 87 PRO A N 1
ATOM 634 C CA . PRO A 1 87 ? -31.519 3.701 30.050 1.00 70.38 87 PRO A CA 1
ATOM 635 C C . PRO A 1 87 ? -32.228 4.651 31.025 1.00 70.38 87 PRO A C 1
ATOM 637 O O . PRO A 1 87 ? -31.646 5.003 32.057 1.00 70.38 87 PRO A O 1
ATOM 640 N N . PRO A 1 88 ? -33.487 5.045 30.755 1.00 68.88 88 PRO A N 1
ATOM 641 C CA . PRO A 1 88 ? -34.162 6.134 31.475 1.00 68.88 88 PRO A CA 1
ATOM 642 C C . PRO A 1 88 ? -34.244 5.951 33.000 1.00 68.88 88 PRO A C 1
ATOM 644 O O . PRO A 1 88 ? -34.376 6.917 33.742 1.00 68.88 88 PRO A O 1
ATOM 647 N N . TYR A 1 89 ? -34.155 4.707 33.483 1.00 72.62 89 TYR A N 1
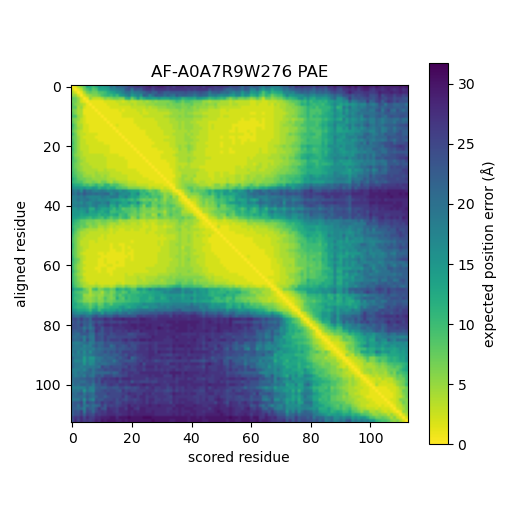ATOM 648 C CA . TYR A 1 89 ? -34.163 4.366 34.910 1.00 72.62 89 TYR A CA 1
ATOM 649 C C . TYR A 1 89 ? -32.788 4.484 35.597 1.00 72.62 89 TYR A C 1
ATOM 651 O O . TYR A 1 89 ? -32.693 4.336 36.813 1.00 72.62 89 TYR A O 1
ATOM 659 N N . ARG A 1 90 ? -31.710 4.681 34.829 1.00 70.75 90 ARG A N 1
ATOM 660 C CA . ARG A 1 90 ? -30.318 4.792 35.300 1.00 70.75 90 ARG A CA 1
ATOM 661 C C . ARG A 1 90 ? -29.774 6.217 35.162 1.00 70.75 90 ARG A C 1
ATOM 663 O O . ARG A 1 90 ? -28.756 6.549 35.767 1.00 70.75 90 ARG A O 1
ATOM 670 N N . THR A 1 91 ? -30.445 7.053 34.378 1.00 77.56 91 THR A N 1
ATOM 671 C CA . THR A 1 91 ? -30.211 8.495 34.303 1.00 77.56 91 THR A CA 1
ATOM 672 C C . THR A 1 91 ? -30.835 9.198 35.507 1.00 77.56 91 THR A C 1
ATOM 674 O O . THR A 1 91 ? -31.983 8.936 35.853 1.00 77.56 91 THR A O 1
ATOM 677 N N . ARG A 1 92 ? -30.102 10.134 36.123 1.00 75.88 92 ARG A N 1
ATOM 678 C CA . ARG A 1 92 ? -30.610 10.970 37.231 1.00 75.88 92 ARG A CA 1
ATOM 679 C C . ARG A 1 92 ? -31.553 12.089 36.778 1.00 75.88 92 ARG A C 1
ATOM 681 O O . ARG A 1 92 ? -32.064 12.833 37.611 1.00 75.88 92 ARG A O 1
ATOM 688 N N . ASP A 1 93 ? -31.796 12.187 35.474 1.00 80.31 93 ASP A N 1
ATOM 689 C CA . ASP A 1 93 ? -32.640 13.210 34.853 1.00 80.31 93 ASP A CA 1
ATOM 690 C C . ASP A 1 93 ? -34.091 13.166 35.362 1.00 80.31 93 ASP A C 1
ATOM 692 O O . ASP A 1 93 ? -34.785 14.180 35.348 1.00 80.31 93 ASP A O 1
ATOM 696 N N . PHE A 1 94 ? -34.526 12.015 35.893 1.00 75.69 94 PHE A N 1
ATOM 697 C CA . PHE A 1 94 ? -35.857 11.807 36.472 1.00 75.69 94 PHE A CA 1
ATOM 698 C C . PHE A 1 94 ? -35.826 11.375 37.946 1.00 75.69 94 PHE A C 1
ATOM 700 O O . PHE A 1 94 ? -36.761 10.722 38.416 1.00 75.69 94 PHE A O 1
ATOM 707 N N . ASP A 1 95 ? -34.778 11.721 38.704 1.00 77.38 95 ASP A N 1
ATOM 708 C CA . ASP A 1 95 ? -34.728 11.408 40.138 1.00 77.38 95 ASP A CA 1
ATOM 709 C C . ASP A 1 95 ? -35.914 12.060 40.881 1.00 77.38 95 ASP A C 1
ATOM 711 O O . ASP A 1 95 ? -36.001 13.280 41.051 1.00 77.38 95 ASP A O 1
ATOM 715 N N . ILE A 1 96 ? -36.836 11.235 41.384 1.00 77.31 96 ILE A N 1
ATOM 716 C CA . ILE A 1 96 ? -37.965 11.693 42.200 1.00 77.31 96 ILE A CA 1
ATOM 717 C C . ILE A 1 96 ? -37.479 11.878 43.642 1.00 77.31 96 ILE A C 1
ATOM 719 O O . ILE A 1 96 ? -37.484 10.960 44.468 1.00 77.31 96 ILE A O 1
ATOM 723 N N . TYR A 1 97 ? -37.081 13.107 43.970 1.00 77.06 97 TYR A N 1
ATOM 724 C CA . TYR A 1 97 ? -36.602 13.472 45.310 1.00 77.06 97 TYR A CA 1
ATOM 725 C C . TYR A 1 97 ? -37.712 13.565 46.370 1.00 77.06 97 TYR A C 1
ATOM 727 O O . TYR A 1 97 ? -37.419 13.747 47.553 1.00 77.06 97 TYR A O 1
ATOM 735 N N . ASN A 1 98 ? -38.988 13.463 45.984 1.00 81.44 98 ASN A N 1
ATOM 736 C CA . ASN A 1 98 ? -40.116 13.489 46.914 1.00 81.44 98 ASN A CA 1
ATOM 737 C C . ASN A 1 98 ? -40.603 12.068 47.235 1.00 81.44 98 ASN A C 1
ATOM 739 O O . ASN A 1 98 ? -41.649 11.630 46.769 1.00 81.44 98 ASN A O 1
ATOM 743 N N . ASN A 1 99 ? -39.812 11.330 48.013 1.00 83.50 99 ASN A N 1
ATOM 744 C CA . ASN A 1 99 ? -40.131 9.965 48.425 1.00 83.50 99 ASN A CA 1
ATOM 745 C C . ASN A 1 99 ? -40.194 9.831 49.955 1.00 83.50 99 ASN A C 1
ATOM 747 O O . ASN A 1 99 ? -39.748 10.703 50.706 1.00 83.50 99 ASN A O 1
ATOM 751 N N . ARG A 1 100 ? -40.731 8.702 50.434 1.00 81.69 100 ARG A N 1
ATOM 752 C CA . ARG A 1 100 ? -40.825 8.395 51.876 1.00 81.69 100 ARG A CA 1
ATOM 753 C C . ARG A 1 100 ? -39.448 8.366 52.561 1.00 81.69 100 ARG A C 1
ATOM 755 O O . ARG A 1 100 ? -39.352 8.670 53.747 1.00 81.69 100 ARG A O 1
ATOM 762 N N . GLY A 1 101 ? -38.378 8.084 51.813 1.00 84.56 101 GLY A N 1
ATOM 763 C CA . GLY A 1 101 ? -36.993 8.151 52.286 1.00 84.56 101 GLY A CA 1
ATOM 764 C C . GLY A 1 101 ? -36.565 9.561 52.702 1.00 84.56 101 GLY A C 1
ATOM 765 O O . GLY A 1 101 ? -35.894 9.717 53.720 1.00 84.56 101 GLY A O 1
ATOM 766 N N . LYS A 1 102 ? -37.031 10.606 52.005 1.00 82.62 102 LYS A N 1
ATOM 767 C CA . LYS A 1 102 ? -36.816 12.007 52.407 1.00 82.62 102 LYS A CA 1
ATOM 768 C C . LYS A 1 102 ? -37.497 12.331 53.740 1.00 82.62 102 LYS A C 1
ATOM 770 O O . LYS A 1 102 ? -36.902 13.011 54.576 1.00 82.62 102 LYS A O 1
ATOM 775 N N . ALA A 1 103 ? -38.708 11.816 53.967 1.00 81.94 103 ALA A N 1
ATOM 776 C CA . ALA A 1 103 ? -39.415 11.979 55.239 1.00 81.94 103 ALA A CA 1
ATOM 777 C C . ALA A 1 103 ? -38.689 11.259 56.391 1.00 81.94 103 ALA A C 1
ATOM 779 O O . ALA A 1 103 ? -38.475 11.851 57.449 1.00 81.94 103 ALA A O 1
ATOM 780 N N . LEU A 1 104 ? -38.223 10.028 56.158 1.00 85.31 104 LEU A N 1
ATOM 781 C CA . LEU A 1 104 ? -37.425 9.255 57.117 1.00 85.31 104 LEU A CA 1
ATOM 782 C C . LEU A 1 104 ? -36.079 9.917 57.439 1.00 85.31 104 LEU A C 1
ATOM 784 O O . LEU A 1 104 ? -35.706 10.017 58.606 1.00 85.31 104 LEU A O 1
ATOM 788 N N . ALA A 1 105 ? -35.362 10.421 56.433 1.00 85.69 105 ALA A N 1
ATOM 789 C CA . ALA A 1 105 ? -34.101 11.131 56.634 1.00 85.69 105 ALA A CA 1
ATOM 790 C C . ALA A 1 105 ? -34.298 12.425 57.439 1.00 85.69 105 ALA A C 1
ATOM 792 O O . ALA A 1 105 ? -33.507 12.718 58.337 1.00 85.69 105 ALA A O 1
ATOM 793 N N . LYS A 1 106 ? -35.380 13.170 57.166 1.00 84.69 106 LYS A N 1
ATOM 794 C CA . LYS A 1 106 ? -35.751 14.372 57.925 1.00 84.69 106 LYS A CA 1
ATOM 795 C C . LYS A 1 106 ? -36.079 14.038 59.383 1.00 84.69 106 LYS A C 1
ATOM 797 O O . LYS A 1 106 ? -35.571 14.707 60.278 1.00 84.69 106 LYS A O 1
ATOM 802 N N . ALA A 1 107 ? -36.849 12.975 59.622 1.00 83.44 107 ALA A N 1
ATOM 803 C CA . ALA A 1 107 ? -37.164 12.497 60.968 1.00 83.44 107 ALA A CA 1
ATOM 804 C C . ALA A 1 107 ? -35.911 12.035 61.733 1.00 83.44 107 ALA A C 1
ATOM 806 O O . ALA A 1 107 ? -35.769 12.326 62.918 1.00 83.44 107 ALA A O 1
ATOM 807 N N . ARG A 1 108 ? -34.965 11.368 61.055 1.00 84.62 108 ARG A N 1
ATOM 808 C CA . ARG A 1 108 ? -33.692 10.948 61.658 1.00 84.62 108 ARG A CA 1
ATOM 809 C C . ARG A 1 108 ? -32.814 12.140 62.043 1.00 84.62 108 ARG A C 1
ATOM 811 O O . ARG A 1 108 ? -32.193 12.109 63.096 1.00 84.62 108 ARG A O 1
ATOM 818 N N . LYS A 1 109 ? -32.785 13.190 61.216 1.00 80.38 109 LYS A N 1
ATOM 819 C CA . LYS A 1 109 ? -32.022 14.419 61.492 1.00 80.38 109 LYS A CA 1
ATOM 820 C C . LYS A 1 109 ? -32.601 15.210 62.670 1.00 80.38 109 LYS A C 1
ATOM 822 O O . LYS A 1 109 ? -31.835 15.700 63.484 1.00 80.38 109 LYS A O 1
ATOM 827 N N . GLY A 1 110 ? -33.929 15.276 62.784 1.00 73.31 110 GLY A N 1
ATOM 828 C CA . GLY A 1 110 ? -34.615 15.954 63.893 1.00 73.31 110 GLY A CA 1
ATOM 829 C C . GLY A 1 110 ? -34.558 15.222 65.239 1.00 73.31 110 GLY A C 1
ATOM 830 O O . GLY A 1 110 ? -34.937 15.798 66.244 1.00 73.31 110 GLY A O 1
ATOM 831 N N . LYS A 1 111 ? -34.094 13.965 65.275 1.00 62.00 111 LYS A N 1
ATOM 832 C CA . LYS A 1 111 ? -33.851 13.207 66.518 1.00 62.00 111 LYS A CA 1
ATOM 833 C C . LYS A 1 111 ? -32.443 13.406 67.096 1.00 62.00 111 LYS A C 1
ATOM 835 O O . LYS A 1 111 ? -32.153 12.861 68.153 1.00 62.00 111 LYS A O 1
ATOM 840 N N . MET A 1 112 ? -31.562 14.092 66.366 1.00 56.94 112 MET A N 1
ATOM 841 C CA . MET A 1 112 ? -30.135 14.242 66.683 1.00 56.94 112 MET A CA 1
ATOM 842 C C . MET A 1 112 ? -29.766 15.681 67.094 1.00 56.94 112 MET A C 1
ATOM 844 O O . MET A 1 112 ? -28.598 15.964 67.344 1.00 56.94 112 MET A O 1
ATOM 848 N N . THR A 1 113 ? -30.765 16.564 67.156 1.00 50.81 113 THR A N 1
ATOM 849 C CA . THR A 1 113 ? -30.751 17.904 67.763 1.00 50.81 113 THR A CA 1
ATOM 850 C C . THR A 1 113 ? -31.619 17.878 69.004 1.00 50.81 113 THR A C 1
ATOM 852 O O . THR A 1 113 ? -31.202 18.460 70.022 1.00 50.81 113 THR A O 1
#

Solvent-accessible surface area (backbone atoms only — not comparable to full-atom values): 6974 Å² total; per-residue (Å²): 132,89,82,77,49,69,36,56,51,33,31,50,54,11,50,51,36,38,52,49,28,51,48,52,49,52,50,53,48,52,52,53,67,69,56,80,60,74,56,93,93,60,54,96,87,53,75,60,70,66,45,53,52,39,36,51,52,12,50,50,32,31,51,51,17,62,69,58,67,70,81,83,81,84,87,65,98,78,60,99,71,74,71,94,59,70,54,80,91,72,40,73,90,70,65,75,78,89,44,73,66,53,55,51,54,51,54,56,56,67,72,75,112

InterPro domains:
  IPR018937 Membrane magnesium transporter [PF10270] (12-67)

Organism: NCBI:txid2749911

Sequence (113 aa):
MATFSLQSILSTVGALLVMHSTYSCLHYRSILLSAGDVPPGFSTTKPPSDVVIEVLVGFALCLIGQLACGPFLEVRASTRGREVAAPPYRTRDFDIYNNRGKALAKARKGKMT

Radius of gyration: 34.67 Å; Cα contacts (8 Å, |Δi|>4): 63; chains: 1; bounding box: 62×25×100 Å

pLDDT: mean 83.07, std 12.75, range [42.59, 98.0]

Secondary structure (DSSP, 8-state):
-----HHHHHHHHHHHHHHHHHHHHHHHHHHHHHTSSPPTT--SSS--HHHHHHHHHHHHHHHHHHHT--PPPP--SS-SS--SS--TTTSGGG----SHHHHHHHHHHHT--